Protein AF-A0A1H3HS66-F1 (afdb_monomer_lite)

pLDDT: mean 75.09, std 13.95, range [40.78, 91.25]

Radius of gyration: 16.03 Å; chains: 1; bounding box: 60×34×30 Å

Sequence (98 aa):
MTDTNTHEMPALNPRIANLSINVPPMKMEASNAQLLATFTVLAYPIRVQNVRLVKHQGEIKVWCPSRDFSFISAAKPVIIEAAMNAVREGLAEMDAMA

Organism: NCBI:txid321339

Foldseek 3Di:
DDPPPPPPPPPFQWAKAPKDADVVFCQDPPARKTFGIFTWIDTPPDIAHRWTFIQHPNDTFIDGPDPVCPVVVVCGVVVVVNSVVVVVVVVVVVVVVD

Structure (mmCIF, N/CA/C/O backbone):
data_AF-A0A1H3HS66-F1
#
_entry.id   AF-A0A1H3HS66-F1
#
loop_
_atom_site.group_PDB
_atom_site.id
_atom_site.type_symbol
_atom_site.label_atom_id
_atom_site.label_alt_id
_atom_site.label_comp_id
_atom_site.label_asym_id
_atom_site.label_entity_id
_atom_site.label_seq_id
_atom_site.pdbx_PDB_ins_code
_atom_site.Cartn_x
_atom_site.Cartn_y
_atom_site.Cartn_z
_atom_site.occupancy
_atom_site.B_iso_or_equiv
_atom_site.auth_seq_id
_atom_site.auth_comp_id
_atom_site.auth_asym_id
_atom_site.auth_atom_id
_atom_site.pdbx_PDB_model_num
ATOM 1 N N . MET A 1 1 ? 44.539 4.366 -5.788 1.00 43.00 1 MET A N 1
ATOM 2 C CA . MET A 1 1 ? 43.222 4.937 -6.126 1.00 43.00 1 MET A CA 1
ATOM 3 C C . MET A 1 1 ? 42.256 3.774 -6.091 1.00 43.00 1 MET A C 1
ATOM 5 O O . MET A 1 1 ? 42.403 2.865 -6.892 1.00 43.00 1 MET A O 1
ATOM 9 N N . THR A 1 2 ? 41.436 3.694 -5.048 1.00 40.78 2 THR A N 1
ATOM 10 C CA . THR A 1 2 ? 40.501 2.586 -4.827 1.00 40.78 2 THR A CA 1
ATOM 11 C C . THR A 1 2 ? 39.143 3.068 -5.303 1.00 40.78 2 THR A C 1
ATOM 13 O O . THR A 1 2 ? 38.483 3.831 -4.602 1.00 40.78 2 THR A O 1
ATOM 16 N N . ASP A 1 3 ? 38.761 2.678 -6.515 1.00 41.94 3 ASP A N 1
ATOM 17 C CA . ASP A 1 3 ? 37.421 2.922 -7.031 1.00 41.94 3 ASP A CA 1
ATOM 18 C C . ASP A 1 3 ? 36.448 2.023 -6.267 1.00 41.94 3 ASP A C 1
ATOM 20 O O . ASP A 1 3 ? 36.273 0.837 -6.553 1.00 41.94 3 ASP A O 1
ATOM 24 N N . THR A 1 4 ? 35.842 2.584 -5.223 1.00 46.66 4 THR A N 1
ATOM 25 C CA . THR A 1 4 ? 34.615 2.063 -4.628 1.00 46.66 4 THR A CA 1
ATOM 26 C C . THR A 1 4 ? 33.532 2.114 -5.697 1.00 46.66 4 THR A C 1
ATOM 28 O O . THR A 1 4 ? 32.848 3.121 -5.861 1.00 46.66 4 THR A O 1
ATOM 31 N N . ASN A 1 5 ? 33.387 1.011 -6.432 1.00 45.44 5 ASN A N 1
ATOM 32 C CA . ASN A 1 5 ? 32.163 0.674 -7.144 1.00 45.44 5 ASN A CA 1
ATOM 33 C C . ASN A 1 5 ? 31.052 0.539 -6.098 1.00 45.44 5 ASN A C 1
ATOM 35 O O . ASN A 1 5 ? 30.767 -0.546 -5.589 1.00 45.44 5 ASN A O 1
ATOM 39 N N . THR A 1 6 ? 30.446 1.668 -5.741 1.00 48.91 6 THR A N 1
ATOM 40 C CA . THR A 1 6 ? 29.107 1.690 -5.173 1.00 48.91 6 THR A CA 1
ATOM 41 C C . THR A 1 6 ? 28.219 1.055 -6.229 1.00 48.91 6 THR A C 1
ATOM 43 O O . THR A 1 6 ? 27.899 1.676 -7.238 1.00 48.91 6 THR A O 1
ATOM 46 N N . HIS A 1 7 ? 27.884 -0.219 -6.037 1.00 44.06 7 HIS A N 1
ATOM 47 C CA . HIS A 1 7 ? 26.781 -0.851 -6.741 1.00 44.06 7 HIS A CA 1
ATOM 48 C C . HIS A 1 7 ? 25.527 -0.054 -6.363 1.00 44.06 7 HIS A C 1
ATOM 50 O O . HIS A 1 7 ? 24.877 -0.343 -5.358 1.00 44.06 7 HIS A O 1
ATOM 56 N N . GLU A 1 8 ? 25.228 1.003 -7.117 1.00 44.59 8 GLU A N 1
ATOM 57 C CA . GLU A 1 8 ? 23.931 1.657 -7.075 1.00 44.59 8 GLU A CA 1
ATOM 58 C C . GLU A 1 8 ? 22.921 0.561 -7.401 1.00 44.59 8 GLU A C 1
ATOM 60 O O . GLU A 1 8 ? 22.865 0.045 -8.521 1.00 44.59 8 GLU A O 1
ATOM 65 N N . MET A 1 9 ? 22.192 0.102 -6.380 1.00 49.69 9 MET A N 1
ATOM 66 C CA . MET A 1 9 ? 21.073 -0.794 -6.619 1.00 49.69 9 MET A CA 1
ATOM 67 C C . MET A 1 9 ? 20.163 -0.075 -7.617 1.00 49.69 9 MET A C 1
ATOM 69 O O . MET A 1 9 ? 19.916 1.119 -7.425 1.00 49.69 9 MET A O 1
ATOM 73 N N . PRO A 1 10 ? 19.695 -0.748 -8.685 1.00 53.03 10 PRO A N 1
ATOM 74 C CA . PRO A 1 10 ? 18.845 -0.105 -9.676 1.00 53.03 10 PRO A CA 1
ATOM 75 C C . PRO A 1 10 ? 17.710 0.599 -8.940 1.00 53.03 10 PRO A C 1
ATOM 77 O O . PRO A 1 10 ? 17.026 -0.037 -8.133 1.00 53.03 10 PRO A O 1
ATOM 80 N N . ALA A 1 11 ? 17.587 1.913 -9.157 1.00 58.75 11 ALA A N 1
ATOM 81 C CA . ALA A 1 11 ? 16.640 2.762 -8.451 1.00 58.75 11 ALA A CA 1
ATOM 82 C C . ALA A 1 11 ? 15.256 2.118 -8.529 1.00 58.75 11 ALA A C 1
ATOM 84 O O . ALA A 1 11 ? 14.637 2.022 -9.591 1.00 58.75 11 ALA A O 1
ATOM 85 N N . LEU A 1 12 ? 14.814 1.583 -7.395 1.00 66.06 12 LEU A N 1
ATOM 86 C CA . LEU A 1 12 ? 13.572 0.848 -7.294 1.00 66.06 12 LEU A CA 1
ATOM 87 C C . LEU A 1 12 ? 12.469 1.892 -7.455 1.00 66.06 12 LEU A C 1
ATOM 89 O O . LEU A 1 12 ? 12.258 2.708 -6.564 1.00 66.06 12 LEU A O 1
ATOM 93 N N . ASN A 1 13 ? 11.836 1.916 -8.628 1.00 72.75 13 ASN A N 1
ATOM 94 C CA . ASN A 1 13 ? 10.788 2.873 -8.977 1.00 72.75 13 ASN A CA 1
ATOM 95 C C . ASN A 1 13 ? 9.424 2.162 -8.946 1.00 72.75 13 ASN A C 1
ATOM 97 O O . ASN A 1 13 ? 8.935 1.716 -9.991 1.00 72.75 13 ASN A O 1
ATOM 101 N N . PRO A 1 14 ? 8.843 1.940 -7.750 1.00 77.56 14 PRO A N 1
ATOM 102 C CA . PRO A 1 14 ? 7.570 1.261 -7.624 1.00 77.56 14 PRO A CA 1
ATOM 103 C C . PRO A 1 14 ? 6.452 2.165 -8.137 1.00 77.56 14 PRO A C 1
ATOM 105 O O . PRO A 1 14 ? 6.220 3.256 -7.623 1.00 77.56 14 PRO A O 1
ATOM 108 N N . ARG A 1 15 ? 5.700 1.676 -9.118 1.00 83.50 15 ARG A N 1
ATOM 109 C CA . ARG A 1 15 ? 4.463 2.314 -9.563 1.00 83.50 15 ARG A CA 1
ATOM 110 C C . ARG A 1 15 ? 3.281 1.715 -8.820 1.00 83.50 15 ARG A C 1
ATOM 112 O O . ARG A 1 15 ? 3.174 0.493 -8.692 1.00 83.50 15 ARG A O 1
ATOM 119 N N . ILE A 1 16 ? 2.386 2.579 -8.362 1.00 86.56 16 ILE A N 1
ATOM 120 C CA . ILE A 1 16 ? 1.128 2.183 -7.734 1.00 86.56 16 ILE A CA 1
ATOM 121 C C . ILE A 1 16 ? 0.054 2.099 -8.816 1.00 86.56 16 ILE A C 1
ATOM 123 O O . ILE A 1 16 ? -0.076 2.995 -9.645 1.00 86.56 16 ILE A O 1
ATOM 127 N N . ALA A 1 17 ? -0.694 1.002 -8.830 1.00 86.88 17 ALA A N 1
ATOM 128 C CA . ALA A 1 17 ? -1.793 0.769 -9.760 1.00 86.88 17 ALA A CA 1
ATOM 129 C C . ALA A 1 17 ? -3.003 0.182 -9.026 1.00 86.88 17 ALA A C 1
ATOM 131 O O . ALA A 1 17 ? -2.851 -0.414 -7.957 1.00 86.88 17 ALA A O 1
ATOM 132 N N . ASN A 1 18 ? -4.193 0.294 -9.625 1.00 88.19 18 ASN A N 1
ATOM 133 C CA . ASN A 1 18 ? -5.449 -0.239 -9.077 1.00 88.19 18 ASN A CA 1
ATOM 134 C C . ASN A 1 18 ? -5.691 0.200 -7.622 1.00 88.19 18 ASN A C 1
ATOM 136 O O . ASN A 1 18 ? -5.983 -0.628 -6.758 1.00 88.19 18 ASN A O 1
ATOM 140 N N . LEU A 1 19 ? -5.476 1.486 -7.342 1.00 86.88 19 LEU A N 1
ATOM 141 C CA . LEU A 1 19 ? -5.660 2.048 -6.013 1.00 86.88 19 LEU A CA 1
ATOM 142 C C . LEU A 1 19 ? -7.153 2.092 -5.667 1.00 86.88 19 LEU A C 1
ATOM 144 O O . LEU A 1 19 ? -7.950 2.681 -6.387 1.00 86.88 19 LEU A O 1
ATOM 148 N N . SER A 1 20 ? -7.511 1.489 -4.539 1.00 88.75 20 SER A N 1
ATOM 149 C CA . SER A 1 20 ? -8.841 1.542 -3.940 1.00 88.75 20 SER A CA 1
ATOM 150 C C . SER A 1 20 ? -8.711 2.131 -2.543 1.00 88.75 20 SER A C 1
ATOM 152 O O . SER A 1 20 ? -8.102 1.513 -1.667 1.00 88.75 20 SER A O 1
ATOM 154 N N . ILE A 1 21 ? -9.276 3.316 -2.331 1.00 86.62 21 ILE A N 1
ATOM 155 C CA . ILE A 1 21 ? -9.230 4.041 -1.056 1.00 86.62 21 ILE A CA 1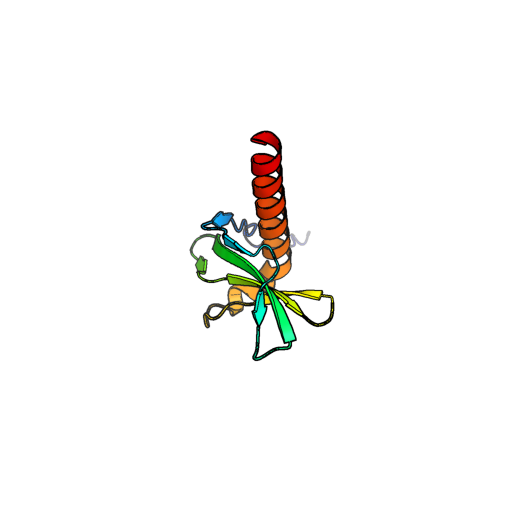
ATOM 156 C C . ILE A 1 21 ? -10.497 3.716 -0.260 1.00 86.62 21 ILE A C 1
ATOM 158 O O . ILE A 1 21 ? -11.589 3.688 -0.820 1.00 86.62 21 ILE A O 1
ATOM 162 N N . ASN A 1 22 ? -10.363 3.471 1.044 1.00 84.88 22 ASN A N 1
ATOM 163 C CA . ASN A 1 22 ? -11.498 3.255 1.938 1.00 84.88 22 ASN A CA 1
ATOM 164 C C . ASN A 1 22 ? -11.808 4.534 2.720 1.00 84.88 22 ASN A C 1
ATOM 166 O O . ASN A 1 22 ? -11.050 4.922 3.614 1.00 84.88 22 ASN A O 1
ATOM 170 N N . VAL A 1 23 ? -12.941 5.163 2.399 1.00 81.06 23 VAL A N 1
ATOM 171 C CA . VAL A 1 23 ? -13.476 6.327 3.114 1.00 81.06 23 VAL A CA 1
ATOM 172 C C . VAL A 1 23 ? -14.920 6.015 3.543 1.00 81.06 23 VAL A C 1
ATOM 174 O O . VAL A 1 23 ? -15.777 5.878 2.672 1.00 81.06 23 VAL A O 1
ATOM 177 N N . PRO A 1 24 ? -15.218 5.878 4.854 1.00 82.19 24 PRO A N 1
ATOM 178 C CA . PRO A 1 24 ? -14.290 5.962 5.987 1.00 82.19 24 PRO A CA 1
ATOM 179 C C . PRO A 1 24 ? -13.320 4.758 6.061 1.00 82.19 24 PRO A C 1
ATOM 181 O O . PRO A 1 24 ? -13.602 3.707 5.481 1.00 82.19 24 PRO A O 1
ATOM 184 N N . PRO A 1 25 ? -12.196 4.867 6.803 1.00 85.06 25 PRO A N 1
ATOM 185 C CA . PRO A 1 25 ? -11.275 3.752 7.016 1.00 85.06 25 PRO A CA 1
ATOM 186 C C . PRO A 1 25 ? -11.970 2.493 7.547 1.00 85.06 25 PRO A C 1
ATOM 188 O O . PRO A 1 25 ? -12.704 2.547 8.538 1.00 85.06 25 PRO A O 1
ATOM 191 N N . MET A 1 26 ? -11.689 1.341 6.937 1.00 89.06 26 MET A N 1
ATOM 192 C CA . MET A 1 26 ? -12.304 0.069 7.324 1.00 89.06 26 MET A CA 1
ATOM 193 C C . MET A 1 26 ? -11.546 -0.555 8.503 1.00 89.06 26 MET A C 1
ATOM 195 O O . MET A 1 26 ? -10.336 -0.757 8.429 1.00 89.06 26 MET A O 1
ATOM 199 N N . LYS A 1 27 ? -12.227 -0.894 9.603 1.00 88.06 27 LYS A N 1
ATOM 200 C CA . LYS A 1 27 ? -11.592 -1.622 10.716 1.00 88.06 27 LYS A CA 1
ATOM 201 C C . LYS A 1 27 ? -11.288 -3.066 10.306 1.00 88.06 27 LYS A C 1
ATOM 203 O O . LYS A 1 27 ? -12.146 -3.761 9.776 1.00 88.06 27 LYS A O 1
ATOM 208 N N . MET A 1 28 ? -10.073 -3.519 10.591 1.00 86.75 28 MET A N 1
ATOM 209 C CA . MET A 1 28 ? -9.644 -4.903 10.420 1.00 86.75 28 MET A CA 1
ATOM 210 C C . MET A 1 28 ? -9.829 -5.649 11.742 1.00 86.75 28 MET A C 1
ATOM 212 O O . MET A 1 28 ? -9.094 -5.403 12.701 1.00 86.75 28 MET A O 1
ATOM 216 N N . GLU A 1 29 ? -10.804 -6.558 11.787 1.00 76.81 29 GLU A N 1
ATOM 217 C CA . GLU A 1 29 ? -11.233 -7.247 13.016 1.00 76.81 29 GLU A CA 1
ATOM 218 C C . GLU A 1 29 ? -10.104 -8.018 13.713 1.00 76.81 29 GLU A C 1
ATOM 220 O O . GLU A 1 29 ? -10.022 -8.027 14.937 1.00 76.81 29 GLU A O 1
ATOM 225 N N . ALA A 1 30 ? -9.184 -8.607 12.946 1.00 76.19 30 ALA A N 1
ATOM 226 C CA . ALA A 1 30 ? -8.139 -9.477 13.483 1.00 76.19 30 ALA A CA 1
ATOM 227 C C . ALA A 1 30 ? -6.953 -8.743 14.135 1.00 76.19 30 ALA A C 1
ATOM 229 O O . ALA A 1 30 ? -6.135 -9.381 14.792 1.00 76.19 30 ALA A O 1
ATOM 230 N N . SER A 1 31 ? -6.789 -7.434 13.917 1.00 73.56 31 SER A N 1
ATOM 231 C CA . SER A 1 31 ? -5.497 -6.785 14.179 1.00 73.56 31 SER A CA 1
ATOM 232 C C . SER A 1 31 ? -5.577 -5.361 14.718 1.00 73.56 31 SER A C 1
ATOM 234 O O . SER A 1 31 ? -4.572 -4.662 14.684 1.00 73.56 31 SER A O 1
ATOM 236 N N . ASN A 1 32 ? -6.753 -4.893 15.156 1.00 83.94 32 ASN A N 1
ATOM 237 C CA . ASN A 1 32 ? -6.987 -3.503 15.588 1.00 83.94 32 ASN A CA 1
ATOM 238 C C . ASN A 1 32 ? -6.394 -2.449 14.620 1.00 83.94 32 ASN A C 1
ATOM 240 O O . ASN A 1 32 ? -5.966 -1.364 15.017 1.00 83.94 32 ASN A O 1
ATOM 244 N N . ALA A 1 33 ? -6.309 -2.806 13.338 1.00 88.56 33 ALA A N 1
ATOM 245 C CA . ALA A 1 33 ? -5.758 -1.968 12.289 1.00 88.56 33 ALA A CA 1
ATOM 246 C C . ALA A 1 33 ? -6.904 -1.340 11.502 1.00 88.56 33 ALA A C 1
ATOM 248 O O . ALA A 1 33 ? -8.003 -1.886 11.440 1.00 88.56 33 ALA A O 1
ATOM 249 N N . GLN A 1 34 ? -6.650 -0.195 10.887 1.00 89.19 34 GLN A N 1
ATOM 250 C CA . GLN A 1 34 ? -7.581 0.443 9.968 1.00 89.19 34 GLN A CA 1
ATOM 251 C C . GLN A 1 34 ? -7.014 0.324 8.562 1.00 89.19 34 GLN A C 1
ATOM 253 O O . GLN A 1 34 ? -5.921 0.816 8.296 1.00 89.19 34 GLN A O 1
ATOM 258 N N . LEU A 1 35 ? -7.740 -0.331 7.667 1.00 89.62 35 LEU A N 1
ATOM 259 C CA . LEU A 1 35 ? -7.422 -0.378 6.253 1.00 89.62 35 LEU A CA 1
ATOM 260 C C . LEU A 1 35 ? -7.763 0.974 5.625 1.00 89.62 35 LEU A C 1
ATOM 262 O O . LEU A 1 35 ? -8.918 1.401 5.624 1.00 89.62 35 LEU A O 1
ATOM 266 N N . LEU A 1 36 ? -6.738 1.625 5.088 1.00 88.81 36 LEU A N 1
ATOM 267 C CA . LEU A 1 36 ? -6.840 2.926 4.437 1.00 88.81 36 LEU A CA 1
ATOM 268 C C . LEU A 1 36 ? -6.984 2.773 2.927 1.00 88.81 36 LEU A C 1
ATOM 270 O O . LEU A 1 36 ? -7.815 3.433 2.316 1.00 88.81 36 LEU A O 1
ATOM 274 N N . ALA A 1 37 ? -6.196 1.882 2.326 1.00 89.31 37 ALA A N 1
ATOM 275 C CA . ALA A 1 37 ? -6.234 1.644 0.891 1.00 89.31 37 ALA A CA 1
ATOM 276 C C . ALA A 1 37 ? -5.725 0.246 0.534 1.00 89.31 37 ALA A C 1
ATOM 278 O O . ALA A 1 37 ? -4.963 -0.362 1.287 1.00 89.31 37 ALA A O 1
ATOM 279 N N . THR A 1 38 ? -6.118 -0.242 -0.639 1.00 91.25 38 THR A N 1
ATOM 280 C CA . THR A 1 38 ? -5.550 -1.435 -1.277 1.00 91.25 38 THR A CA 1
ATOM 281 C C . THR A 1 38 ? -5.041 -1.070 -2.665 1.00 91.25 38 THR A C 1
ATOM 283 O O . THR A 1 38 ? -5.677 -0.283 -3.355 1.00 91.25 38 THR A O 1
ATOM 286 N N . PHE A 1 39 ? -3.898 -1.611 -3.075 1.00 89.12 39 PHE A N 1
ATOM 287 C CA . PHE A 1 39 ? -3.292 -1.315 -4.370 1.00 89.12 39 PHE A CA 1
ATOM 288 C C . PHE A 1 39 ? -2.384 -2.443 -4.869 1.00 89.12 39 PHE A C 1
ATOM 290 O O . PHE A 1 39 ? -2.102 -3.427 -4.181 1.00 89.12 39 PHE A O 1
ATOM 297 N N . THR A 1 40 ? -1.929 -2.298 -6.110 1.00 89.00 40 THR A N 1
ATOM 298 C CA . THR A 1 40 ? -0.890 -3.118 -6.736 1.00 89.00 40 THR A CA 1
ATOM 299 C C . THR A 1 40 ? 0.408 -2.321 -6.810 1.00 89.00 40 THR A C 1
ATOM 301 O O . THR A 1 40 ? 0.395 -1.166 -7.224 1.00 89.00 40 THR A O 1
ATOM 304 N N . VAL A 1 41 ? 1.528 -2.947 -6.451 1.00 85.88 41 VAL A N 1
ATOM 305 C CA . VAL A 1 41 ? 2.879 -2.413 -6.666 1.00 85.88 41 VAL A CA 1
ATOM 306 C C . VAL A 1 41 ? 3.474 -3.060 -7.910 1.00 85.88 41 VAL A C 1
ATOM 308 O O . VAL A 1 41 ? 3.517 -4.287 -8.018 1.00 85.88 41 VAL A O 1
ATOM 311 N N . LEU A 1 42 ? 3.944 -2.236 -8.842 1.00 84.88 42 LEU A N 1
ATOM 312 C CA . LEU A 1 42 ? 4.630 -2.645 -10.064 1.00 84.88 42 LEU A CA 1
ATOM 313 C C . LEU A 1 42 ? 6.072 -2.130 -10.020 1.00 84.88 42 LEU A C 1
ATOM 315 O O . LEU A 1 42 ? 6.294 -0.925 -10.055 1.00 84.88 42 LEU A O 1
ATOM 319 N N . ALA A 1 43 ? 7.048 -3.029 -9.959 1.00 78.81 43 ALA A N 1
ATOM 320 C CA . ALA A 1 43 ? 8.471 -2.700 -9.985 1.00 78.81 43 ALA A CA 1
ATOM 321 C C . ALA A 1 43 ? 9.209 -3.826 -10.711 1.00 78.81 43 ALA A C 1
ATOM 323 O O . ALA A 1 43 ? 9.409 -4.876 -10.121 1.00 78.81 43 ALA A O 1
ATOM 324 N N . TYR A 1 44 ? 9.569 -3.652 -11.986 1.00 69.50 44 TYR A N 1
ATOM 325 C CA . TYR A 1 44 ? 10.091 -4.744 -12.823 1.00 69.50 44 TYR A CA 1
ATOM 326 C C . TYR A 1 44 ? 11.254 -5.513 -12.155 1.00 69.50 44 TYR A C 1
ATOM 328 O O . TYR A 1 44 ? 12.181 -4.874 -11.655 1.00 69.50 44 TYR A O 1
ATOM 336 N N . PRO A 1 45 ? 11.244 -6.863 -12.161 1.00 70.38 45 PRO A N 1
ATOM 337 C CA . PRO A 1 45 ? 10.247 -7.769 -12.760 1.00 70.38 45 PRO A CA 1
ATOM 338 C C . PRO A 1 45 ? 9.069 -8.120 -11.827 1.00 70.38 45 PRO A C 1
ATOM 340 O O . PRO A 1 45 ? 8.290 -9.030 -12.098 1.00 70.38 45 PRO A O 1
ATOM 343 N N . ILE A 1 46 ? 8.945 -7.432 -10.700 1.00 76.62 46 ILE A N 1
ATOM 344 C CA . ILE A 1 46 ? 8.059 -7.761 -9.591 1.00 76.62 46 ILE A CA 1
ATOM 345 C C . ILE A 1 46 ? 6.714 -7.048 -9.725 1.00 76.62 46 ILE A C 1
ATOM 347 O O . ILE A 1 46 ? 6.606 -5.841 -9.952 1.00 76.62 46 ILE A O 1
ATOM 351 N N . ARG A 1 47 ? 5.654 -7.828 -9.530 1.00 82.62 47 ARG A N 1
ATOM 352 C CA . ARG A 1 47 ? 4.276 -7.355 -9.445 1.00 82.62 47 ARG A CA 1
ATOM 353 C C . ARG A 1 47 ? 3.654 -7.922 -8.183 1.00 82.62 47 ARG A C 1
ATOM 355 O O . ARG A 1 47 ? 3.449 -9.126 -8.089 1.00 82.62 47 ARG A O 1
ATOM 362 N N . VAL A 1 48 ? 3.314 -7.048 -7.244 1.00 83.56 48 VAL A N 1
ATOM 363 C CA . VAL A 1 48 ? 2.694 -7.436 -5.976 1.00 83.56 48 VAL A CA 1
ATOM 364 C C . VAL A 1 48 ? 1.281 -6.893 -5.932 1.00 83.56 48 VAL A C 1
ATOM 366 O O . VAL A 1 48 ? 1.063 -5.686 -5.973 1.00 83.56 48 VAL A O 1
ATOM 369 N N . GLN A 1 49 ? 0.312 -7.793 -5.850 1.00 86.75 49 GLN A N 1
ATOM 370 C CA . GLN A 1 49 ? -1.102 -7.448 -5.768 1.00 86.75 49 GLN A CA 1
ATOM 371 C C . GLN A 1 49 ? -1.589 -7.450 -4.317 1.00 86.75 49 GLN A C 1
ATOM 373 O O . GLN A 1 49 ? -0.971 -8.058 -3.442 1.00 86.75 49 GLN A O 1
ATOM 378 N N . ASN A 1 50 ? -2.739 -6.812 -4.081 1.00 87.25 50 ASN A N 1
ATOM 379 C CA . ASN A 1 50 ? -3.417 -6.778 -2.782 1.00 87.25 50 ASN A CA 1
ATOM 380 C C . ASN A 1 50 ? -2.553 -6.203 -1.651 1.00 87.25 50 ASN A C 1
ATOM 382 O O . ASN A 1 50 ? -2.666 -6.625 -0.497 1.00 87.25 50 ASN A O 1
ATOM 386 N N . VAL A 1 51 ? -1.691 -5.240 -1.978 1.00 88.06 51 VAL A N 1
ATOM 387 C CA . VAL A 1 51 ? -0.921 -4.493 -0.988 1.00 88.06 51 VAL A CA 1
ATOM 388 C C . VAL A 1 51 ? -1.874 -3.565 -0.252 1.00 88.06 51 VAL A C 1
ATOM 390 O O . VAL A 1 51 ? -2.682 -2.880 -0.868 1.00 88.06 51 VAL A O 1
ATOM 393 N N . ARG A 1 52 ? -1.808 -3.573 1.074 1.00 89.38 52 ARG A N 1
ATOM 394 C CA . ARG A 1 52 ? -2.716 -2.851 1.962 1.00 89.38 52 ARG A CA 1
ATOM 395 C C . ARG A 1 52 ? -1.952 -1.748 2.670 1.00 89.38 52 ARG A C 1
ATOM 397 O O . ARG A 1 52 ? -0.968 -2.028 3.356 1.00 89.38 52 ARG A O 1
ATOM 404 N N . LEU A 1 53 ? -2.435 -0.517 2.552 1.00 88.12 53 LEU A N 1
ATOM 405 C CA . LEU A 1 53 ? -2.051 0.568 3.444 1.00 88.12 53 LEU A CA 1
ATOM 406 C C . LEU A 1 53 ? -2.925 0.488 4.684 1.00 88.12 53 LEU A C 1
ATOM 408 O O . LEU A 1 53 ? -4.151 0.577 4.587 1.00 88.12 53 LEU A O 1
ATOM 412 N N . VAL A 1 54 ? -2.306 0.328 5.844 1.00 89.62 54 VAL A N 1
ATOM 413 C CA . VAL A 1 54 ? -3.024 0.222 7.109 1.00 89.62 54 VAL A CA 1
ATOM 414 C C . VAL A 1 54 ? -2.499 1.231 8.116 1.00 89.62 54 VAL A C 1
ATOM 416 O O . VAL A 1 54 ? -1.306 1.522 8.148 1.00 89.62 54 VAL A O 1
ATOM 419 N N . LYS A 1 55 ? -3.376 1.728 8.983 1.00 88.69 55 LYS A N 1
ATOM 420 C CA . LYS A 1 55 ? -2.995 2.394 10.226 1.00 88.69 55 LYS A CA 1
ATOM 421 C C . LYS A 1 55 ? -3.071 1.381 11.358 1.00 88.69 55 LYS A C 1
ATOM 423 O O . LYS A 1 55 ? -4.139 0.841 11.628 1.00 88.69 55 LYS A O 1
ATOM 428 N N . HIS A 1 56 ? -1.959 1.121 12.027 1.00 89.00 56 HIS A N 1
ATOM 429 C CA . HIS A 1 56 ? -1.891 0.187 13.146 1.00 89.00 56 HIS A CA 1
ATOM 430 C C . HIS A 1 56 ? -1.059 0.804 14.267 1.00 89.00 56 HIS A C 1
ATOM 432 O O . HIS A 1 56 ? 0.077 1.207 14.033 1.00 89.00 56 HIS A O 1
ATOM 438 N N . GLN A 1 57 ? -1.633 0.892 15.473 1.00 88.06 57 GLN A N 1
ATOM 439 C CA . GLN A 1 57 ? -0.992 1.506 16.650 1.00 88.06 57 GLN A CA 1
ATOM 440 C C . GLN A 1 57 ? -0.504 2.949 16.408 1.00 88.06 57 GLN A C 1
ATOM 442 O O . GLN A 1 57 ? 0.547 3.353 16.883 1.00 88.06 57 GLN A O 1
ATOM 447 N N . GLY A 1 58 ? -1.269 3.735 15.642 1.00 84.62 58 GLY A N 1
ATOM 448 C CA . GLY A 1 58 ? -0.926 5.128 15.322 1.00 84.62 58 GLY A CA 1
ATOM 449 C C . GLY A 1 58 ? 0.016 5.300 14.127 1.00 84.62 58 GLY A C 1
ATOM 450 O O . GLY A 1 58 ? 0.112 6.406 13.606 1.00 84.62 58 GLY A O 1
ATOM 451 N N . GLU A 1 59 ? 0.619 4.221 13.628 1.00 86.19 59 GLU A N 1
ATOM 452 C CA . GLU A 1 59 ? 1.579 4.253 12.522 1.00 86.19 59 GLU A CA 1
ATOM 453 C C . GLU A 1 59 ? 0.964 3.777 11.203 1.00 86.19 59 GLU A C 1
ATOM 455 O O . GLU A 1 59 ? 0.133 2.865 11.183 1.00 86.19 59 GLU A O 1
ATOM 460 N N . ILE A 1 60 ? 1.422 4.354 10.090 1.00 84.94 60 ILE A N 1
ATOM 461 C CA . ILE A 1 60 ? 1.082 3.899 8.739 1.00 84.94 60 ILE A CA 1
ATOM 462 C C . ILE A 1 60 ? 2.036 2.777 8.330 1.00 84.94 60 ILE A C 1
ATOM 464 O O . ILE A 1 60 ? 3.254 2.942 8.360 1.00 84.94 60 ILE A O 1
ATOM 468 N N . LYS A 1 61 ? 1.483 1.626 7.945 1.00 85.44 61 LYS A N 1
ATOM 469 C CA . LYS A 1 61 ? 2.235 0.426 7.566 1.00 85.44 61 LYS A CA 1
ATOM 470 C C . LYS A 1 61 ? 1.725 -0.127 6.244 1.00 85.44 61 LYS A C 1
ATOM 472 O O . LYS A 1 61 ? 0.554 0.017 5.898 1.00 85.44 61 LYS A O 1
ATOM 477 N N . VAL A 1 62 ? 2.614 -0.815 5.535 1.00 85.56 62 VAL A N 1
ATOM 478 C CA . VAL A 1 62 ? 2.268 -1.600 4.349 1.00 85.56 62 VAL A CA 1
ATOM 479 C C . VAL A 1 62 ? 2.225 -3.068 4.724 1.00 85.56 62 VAL A C 1
ATOM 481 O O . VAL A 1 62 ? 3.229 -3.641 5.155 1.00 85.56 62 VAL A O 1
ATOM 484 N N . TRP A 1 63 ? 1.055 -3.671 4.557 1.00 86.69 63 TRP A N 1
ATOM 485 C CA . TRP A 1 63 ? 0.846 -5.104 4.706 1.00 86.69 63 TRP A CA 1
ATOM 486 C C . TRP A 1 63 ? 0.648 -5.730 3.336 1.00 86.69 63 TRP A C 1
ATOM 488 O O . TRP A 1 63 ? -0.043 -5.184 2.482 1.00 86.69 63 TRP A O 1
ATOM 498 N N . CYS A 1 64 ? 1.248 -6.890 3.121 1.00 82.31 64 CYS A N 1
ATOM 499 C CA . CYS A 1 64 ? 1.092 -7.645 1.889 1.00 82.31 64 CYS A CA 1
ATOM 500 C C . CYS A 1 64 ? 0.748 -9.094 2.256 1.00 82.31 64 CYS A C 1
ATOM 502 O O . CYS A 1 64 ? 1.413 -9.655 3.127 1.00 82.31 64 CYS A O 1
ATOM 504 N N . PRO A 1 65 ? -0.277 -9.698 1.633 1.00 71.38 65 PRO A N 1
ATOM 505 C CA . PRO A 1 65 ? -0.631 -11.093 1.872 1.00 71.38 65 PRO A CA 1
ATOM 506 C C . PRO A 1 65 ? 0.303 -12.087 1.156 1.00 71.38 65 PRO A C 1
ATOM 508 O O . PRO A 1 65 ? 0.288 -13.267 1.497 1.00 71.38 65 PRO A O 1
ATOM 511 N N . SER A 1 66 ? 1.096 -11.646 0.168 1.00 67.19 66 SER A N 1
ATOM 512 C CA . SER A 1 66 ? 2.004 -12.528 -0.581 1.00 67.19 66 SER A CA 1
ATOM 513 C C . SER A 1 66 ? 3.307 -12.817 0.176 1.00 67.19 66 SER A C 1
ATOM 515 O O . SER A 1 66 ? 3.848 -11.955 0.872 1.00 67.19 66 SER A O 1
ATOM 517 N N . ARG A 1 67 ? 3.854 -14.024 -0.036 1.00 60.91 67 ARG A N 1
ATOM 518 C CA . ARG A 1 67 ? 5.192 -14.444 0.419 1.00 60.91 67 ARG A CA 1
ATOM 519 C C . ARG A 1 67 ? 6.336 -13.716 -0.301 1.00 60.91 67 ARG A C 1
ATOM 521 O O . ARG A 1 67 ? 7.464 -13.792 0.176 1.00 60.91 67 ARG A O 1
ATOM 528 N N . ASP A 1 68 ? 6.058 -12.940 -1.353 1.00 58.69 68 ASP A N 1
ATOM 529 C CA . ASP A 1 68 ? 7.034 -12.116 -2.105 1.00 58.69 68 ASP A CA 1
ATOM 530 C C . ASP A 1 68 ? 7.568 -10.899 -1.309 1.00 58.69 68 ASP A C 1
ATOM 532 O O . ASP A 1 68 ? 8.050 -9.903 -1.851 1.00 58.69 68 ASP A O 1
ATOM 536 N N . PHE A 1 69 ? 7.465 -10.961 0.018 1.00 58.00 69 PHE A N 1
ATOM 537 C CA . PHE A 1 69 ? 7.715 -9.883 0.966 1.00 58.00 69 PHE A CA 1
ATOM 538 C C . PHE A 1 69 ? 9.191 -9.478 1.071 1.00 58.00 69 PHE A C 1
ATOM 540 O O . PHE A 1 69 ? 9.491 -8.359 1.495 1.00 58.00 69 PHE A O 1
ATOM 547 N N . SER A 1 70 ? 10.117 -10.364 0.686 1.00 60.84 70 SER A N 1
ATOM 548 C CA . SER A 1 70 ? 11.561 -10.124 0.797 1.00 60.84 70 SER A CA 1
ATOM 549 C C . SER A 1 70 ? 12.009 -8.907 -0.016 1.00 60.84 70 SER A C 1
ATOM 551 O O . SER A 1 70 ? 12.753 -8.079 0.504 1.00 60.84 70 SER A O 1
ATOM 553 N N . PHE A 1 71 ? 11.489 -8.728 -1.234 1.00 62.28 71 PHE A N 1
ATOM 554 C CA . PHE A 1 71 ? 11.791 -7.557 -2.063 1.00 62.28 71 PHE A CA 1
ATOM 555 C C . PHE A 1 71 ? 11.133 -6.278 -1.537 1.00 62.28 71 PHE A C 1
ATOM 557 O O . PHE A 1 71 ? 11.738 -5.207 -1.523 1.00 62.28 71 PHE A O 1
ATOM 564 N N . ILE A 1 72 ? 9.895 -6.396 -1.050 1.00 63.94 72 ILE A N 1
ATOM 565 C CA . ILE A 1 72 ? 9.131 -5.255 -0.537 1.00 63.94 72 ILE A CA 1
ATOM 566 C C . ILE A 1 72 ? 9.826 -4.655 0.682 1.00 63.94 72 ILE A C 1
ATOM 568 O O . ILE A 1 72 ? 9.781 -3.444 0.848 1.00 63.94 72 ILE A O 1
ATOM 572 N N . SER A 1 73 ? 10.482 -5.463 1.525 1.00 65.69 73 SER A N 1
ATOM 573 C CA . SER A 1 73 ? 11.033 -4.983 2.796 1.00 65.69 73 SER A CA 1
ATOM 574 C C . SER A 1 73 ? 12.030 -3.830 2.649 1.00 65.69 73 SER A C 1
ATOM 576 O O . SER A 1 73 ? 11.957 -2.896 3.444 1.00 65.69 73 SER A O 1
ATOM 578 N N . ALA A 1 74 ? 12.896 -3.853 1.631 1.00 67.75 74 ALA A N 1
ATOM 579 C CA . ALA A 1 74 ? 13.824 -2.752 1.348 1.00 67.75 74 ALA A CA 1
ATOM 580 C C . ALA A 1 74 ? 13.123 -1.533 0.713 1.00 67.75 74 ALA A C 1
ATOM 582 O O . ALA A 1 74 ? 13.540 -0.398 0.912 1.00 67.75 74 ALA A O 1
ATOM 583 N N . ALA A 1 75 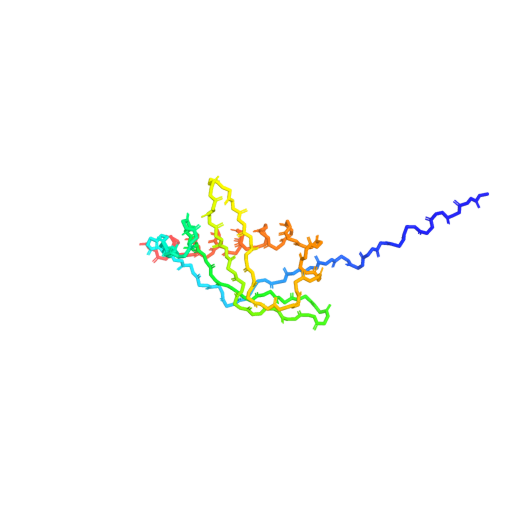? 12.021 -1.761 -0.005 1.00 70.44 75 ALA A N 1
ATOM 584 C CA . ALA A 1 75 ? 11.271 -0.745 -0.739 1.00 70.44 75 ALA A CA 1
ATOM 585 C C . ALA A 1 75 ? 10.081 -0.143 0.033 1.00 70.44 75 ALA A C 1
ATOM 587 O O . ALA A 1 75 ? 9.385 0.718 -0.505 1.00 70.44 75 ALA A O 1
ATOM 588 N N . LYS A 1 76 ? 9.810 -0.582 1.274 1.00 73.88 76 LYS A N 1
ATOM 589 C CA . LYS A 1 76 ? 8.625 -0.159 2.051 1.00 73.88 76 LYS A CA 1
ATOM 590 C C . LYS A 1 76 ? 8.455 1.363 2.130 1.00 73.88 76 LYS A C 1
ATOM 592 O O . LYS A 1 76 ? 7.335 1.801 1.875 1.00 73.88 76 LYS A O 1
ATOM 597 N N . PRO A 1 77 ? 9.490 2.167 2.452 1.00 75.88 77 PRO A N 1
ATOM 598 C CA . PRO A 1 77 ? 9.327 3.617 2.553 1.00 75.88 77 PRO A CA 1
ATOM 599 C C . PRO A 1 77 ? 8.906 4.241 1.219 1.00 75.88 77 PRO A C 1
ATOM 601 O O . PRO A 1 77 ? 7.941 4.998 1.178 1.00 75.88 77 PRO A O 1
ATOM 604 N N . VAL A 1 78 ? 9.555 3.831 0.125 1.00 79.62 78 VAL A N 1
ATOM 605 C CA . VAL A 1 78 ? 9.274 4.326 -1.233 1.00 79.62 78 VAL A CA 1
ATOM 606 C C . VAL A 1 78 ? 7.860 3.942 -1.677 1.00 79.62 78 VAL A C 1
ATOM 608 O O . VAL A 1 78 ? 7.143 4.749 -2.257 1.00 79.62 78 VAL A O 1
ATOM 611 N N . ILE A 1 79 ? 7.414 2.722 -1.358 1.00 77.56 79 ILE A N 1
ATOM 612 C CA . ILE A 1 79 ? 6.051 2.261 -1.660 1.00 77.56 79 ILE A CA 1
ATOM 613 C C . ILE A 1 79 ? 5.007 3.043 -0.854 1.00 77.56 79 ILE A C 1
ATOM 615 O O . ILE A 1 79 ? 3.960 3.382 -1.400 1.00 77.56 79 ILE A O 1
ATOM 619 N N . ILE A 1 80 ? 5.269 3.325 0.430 1.00 78.50 80 ILE A N 1
ATOM 620 C CA . ILE A 1 80 ? 4.374 4.145 1.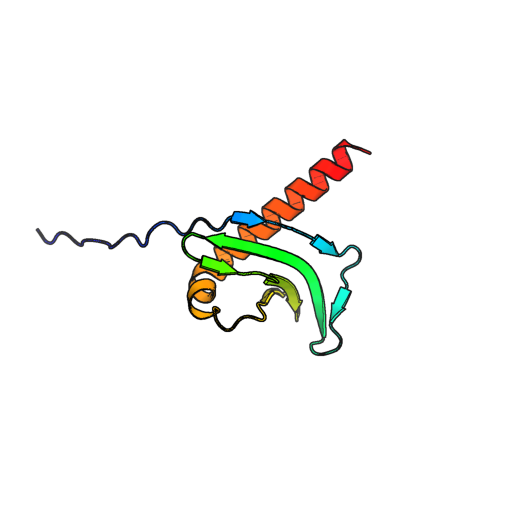262 1.00 78.50 80 ILE A CA 1
ATOM 621 C C . ILE A 1 80 ? 4.250 5.542 0.664 1.00 78.50 80 ILE A C 1
ATOM 623 O O . ILE A 1 80 ? 3.136 6.026 0.494 1.00 78.50 80 ILE A O 1
ATOM 627 N N . GLU A 1 81 ? 5.372 6.174 0.331 1.00 82.88 81 GLU A N 1
ATOM 628 C CA . GLU A 1 81 ? 5.387 7.512 -0.253 1.00 82.88 81 GLU A CA 1
ATOM 629 C C . GLU A 1 81 ? 4.627 7.554 -1.583 1.00 82.88 81 GLU A C 1
ATOM 631 O O . GLU A 1 81 ? 3.719 8.369 -1.743 1.00 82.88 81 GLU A O 1
ATOM 636 N N . ALA A 1 82 ? 4.909 6.616 -2.491 1.00 80.25 82 ALA A N 1
ATOM 637 C CA . ALA A 1 82 ? 4.212 6.513 -3.769 1.00 80.25 82 ALA A CA 1
ATOM 638 C C . ALA A 1 82 ? 2.703 6.272 -3.590 1.00 80.25 82 ALA A C 1
ATOM 640 O O . ALA A 1 82 ? 1.893 6.876 -4.291 1.00 80.25 82 ALA A O 1
ATOM 641 N N . ALA A 1 83 ? 2.303 5.429 -2.630 1.00 77.12 83 ALA A N 1
ATOM 642 C CA . ALA A 1 83 ? 0.894 5.185 -2.330 1.00 77.12 83 ALA A CA 1
ATOM 643 C C . ALA A 1 83 ? 0.210 6.429 -1.753 1.00 77.12 83 ALA A C 1
ATOM 645 O O . ALA A 1 83 ? -0.900 6.756 -2.157 1.00 77.12 83 ALA A O 1
ATOM 646 N N . MET A 1 84 ? 0.872 7.147 -0.844 1.00 81.56 84 MET A N 1
ATOM 647 C CA . MET A 1 84 ? 0.350 8.391 -0.277 1.00 81.56 84 MET A CA 1
ATOM 648 C C . MET A 1 84 ? 0.218 9.489 -1.336 1.00 81.56 84 MET A C 1
ATOM 650 O O . MET A 1 84 ? -0.767 10.221 -1.313 1.00 81.56 84 MET A O 1
ATOM 654 N N . ASN A 1 85 ? 1.166 9.597 -2.269 1.00 83.88 85 ASN A N 1
ATOM 655 C CA . ASN A 1 85 ? 1.085 10.552 -3.376 1.00 83.88 85 ASN A CA 1
ATOM 656 C C . ASN A 1 85 ? -0.068 10.207 -4.324 1.00 83.88 85 ASN A C 1
ATOM 658 O O . ASN A 1 85 ? -0.899 11.070 -4.574 1.00 83.88 85 ASN A O 1
ATOM 662 N N . ALA A 1 86 ? -0.211 8.940 -4.723 1.00 77.69 86 ALA A N 1
ATOM 663 C CA . ALA A 1 86 ? -1.335 8.498 -5.552 1.00 77.69 86 ALA A CA 1
ATOM 664 C C . ALA A 1 86 ? -2.701 8.714 -4.867 1.00 77.69 86 ALA A C 1
ATOM 666 O O . ALA A 1 86 ? -3.681 9.060 -5.520 1.00 77.69 86 ALA A O 1
ATOM 667 N N . VAL A 1 87 ? -2.777 8.545 -3.540 1.00 78.00 87 VAL A N 1
ATOM 668 C CA . VAL A 1 87 ? -3.982 8.870 -2.755 1.00 78.00 87 VAL A CA 1
ATOM 669 C C . VAL A 1 87 ? -4.270 10.370 -2.782 1.00 78.00 87 VAL A C 1
ATOM 671 O O . VAL A 1 87 ? -5.415 10.757 -2.983 1.00 78.00 87 VAL A O 1
ATOM 674 N N . ARG A 1 88 ? -3.254 11.218 -2.576 1.00 79.44 88 ARG A N 1
ATOM 675 C CA . ARG A 1 88 ? -3.412 12.681 -2.613 1.00 79.44 88 ARG A CA 1
ATOM 676 C C . ARG A 1 88 ? -3.855 13.166 -3.988 1.00 79.44 88 ARG A C 1
ATOM 678 O O . ARG A 1 88 ? -4.751 13.995 -4.051 1.00 79.44 88 ARG A O 1
ATOM 685 N N . GLU A 1 89 ? -3.254 12.640 -5.051 1.00 79.00 89 GLU A N 1
ATOM 686 C CA . GLU A 1 89 ? -3.631 12.938 -6.436 1.00 79.00 89 GLU A CA 1
ATOM 687 C C . GLU A 1 89 ? -5.085 12.535 -6.698 1.00 79.00 89 GLU A C 1
ATOM 689 O O . GLU A 1 89 ? -5.882 13.377 -7.097 1.00 79.00 89 GLU A O 1
ATOM 694 N N . GLY A 1 90 ? -5.467 11.299 -6.356 1.00 70.44 90 GLY A N 1
ATOM 695 C CA . GLY A 1 90 ? -6.843 10.833 -6.536 1.00 70.44 90 GLY A CA 1
ATOM 696 C C . GLY A 1 90 ? -7.876 11.647 -5.748 1.00 70.44 90 GLY A C 1
ATOM 697 O O . GLY A 1 90 ? -8.963 11.907 -6.252 1.00 70.44 90 GLY A O 1
ATOM 698 N N . LEU A 1 91 ? -7.547 12.094 -4.531 1.00 72.12 91 LEU A N 1
ATOM 699 C CA . LEU A 1 91 ? -8.429 12.970 -3.749 1.00 72.12 91 LEU A CA 1
ATOM 700 C C . LEU A 1 91 ? -8.515 14.386 -4.338 1.00 72.12 91 LEU A C 1
ATOM 702 O O . LEU A 1 91 ? -9.604 14.946 -4.401 1.00 72.12 91 LEU A O 1
ATOM 706 N N . ALA A 1 92 ? -7.397 14.949 -4.799 1.00 72.12 92 ALA A N 1
ATOM 707 C CA . ALA A 1 92 ? -7.380 16.269 -5.426 1.00 72.12 92 ALA A CA 1
ATOM 708 C C . ALA A 1 92 ? -8.181 16.297 -6.738 1.00 72.12 92 ALA A C 1
ATOM 710 O O . ALA A 1 92 ? -8.873 17.274 -7.015 1.00 72.12 92 ALA A O 1
ATOM 711 N N . GLU A 1 93 ? -8.127 15.221 -7.527 1.00 67.50 93 GLU A N 1
ATOM 712 C CA . GLU A 1 93 ? -8.961 15.060 -8.722 1.00 67.50 93 GLU A CA 1
ATOM 713 C C . GLU A 1 93 ? -10.455 15.008 -8.372 1.00 67.50 93 GLU A C 1
ATOM 715 O O . GLU A 1 93 ? -11.262 15.627 -9.061 1.00 67.50 93 GLU A O 1
ATOM 720 N N . MET A 1 94 ? -10.831 14.332 -7.280 1.00 58.00 94 MET A N 1
ATOM 721 C CA . MET A 1 94 ? -12.223 14.288 -6.815 1.00 58.00 94 MET A CA 1
ATOM 722 C C . MET A 1 94 ? -12.735 15.662 -6.361 1.00 58.00 94 MET A C 1
ATOM 724 O O . MET A 1 94 ? -13.854 16.024 -6.718 1.00 58.00 94 MET A O 1
ATOM 728 N N . ASP A 1 95 ? -11.926 16.433 -5.628 1.00 57.75 95 ASP A N 1
ATOM 729 C CA . ASP A 1 95 ? -12.283 17.793 -5.190 1.00 57.75 95 ASP A CA 1
ATOM 730 C C . ASP A 1 95 ? -12.362 18.781 -6.367 1.00 57.75 95 ASP A C 1
ATOM 732 O O . ASP A 1 95 ? -13.177 19.697 -6.347 1.00 57.75 95 ASP A O 1
ATOM 736 N N . ALA A 1 96 ? -11.549 18.601 -7.414 1.00 57.9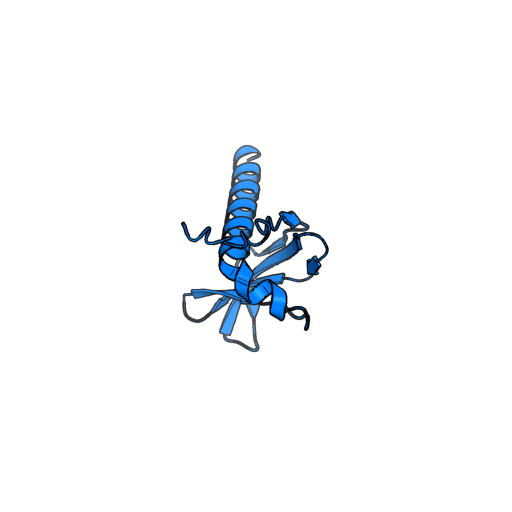7 96 ALA A N 1
ATOM 737 C CA . ALA A 1 96 ? -11.590 19.439 -8.616 1.00 57.97 96 ALA A CA 1
ATOM 738 C C . ALA A 1 96 ? -12.810 19.167 -9.521 1.00 57.97 96 ALA A C 1
ATOM 740 O O . ALA A 1 96 ? -13.110 19.972 -10.404 1.00 57.97 96 ALA A O 1
ATOM 741 N N . MET A 1 97 ? -13.488 18.031 -9.333 1.00 53.75 97 MET A N 1
ATOM 742 C CA . MET A 1 97 ? -14.701 17.648 -10.064 1.00 53.75 97 MET A CA 1
ATOM 743 C C . MET A 1 97 ? -16.001 17.942 -9.290 1.00 53.75 97 MET A C 1
ATOM 745 O O . MET A 1 97 ? -17.079 17.686 -9.833 1.00 53.75 97 MET A O 1
ATOM 749 N N . ALA A 1 98 ? -15.906 18.443 -8.052 1.00 50.53 98 ALA A N 1
ATOM 750 C CA . ALA A 1 98 ? -17.029 18.830 -7.189 1.00 50.53 98 ALA A CA 1
ATOM 751 C C . ALA A 1 98 ? -17.384 20.320 -7.335 1.00 50.53 98 ALA A C 1
ATOM 753 O O . ALA A 1 98 ? -18.593 20.633 -7.231 1.00 50.53 98 ALA A O 1
#

Secondary structure (DSSP, 8-state):
-------------PEEEEEEEEEEEEEETTTTEEEEEEEEEEETTEEEEEEEEEEETTEEEEE-SSSTHHHHHHHHHHHHHHHHHHHHHHHHHHHHT-

=== Feature glossary ===
The record interleaves many kinds of information about one protein. Here is each kind framed as the question it answers.

Q: What known structures does this most resemble?
A: Structural nearest neighbors (via Foldseek easy-search vs the PDB). Reported per hit: target PDB id, E-value, and alignment TM-score. A TM-score above ~0.5 is the conventional threshold for 'same fold'.

Q: Where is each backbone atom in 3D?
A: The mmCIF table is the protein's shape written out atom by atom. For each backbone N, Cα, C, and carbonyl O, it records an (x, y, z) coordinate triple in Å plus the residue type, chain letter, and residue number.

Q: What are the backbone torsion angles?
A: The φ/ψ torsion pair specifies the backbone conformation at each residue. φ rotates about the N–Cα bond, ψ about the Cα–C bond. Steric clashes forbid most of the (φ, ψ) plane — the allowed regions (α-helix basin, β-sheet basin, left-handed helix) are the Ramachandran-allowed regions.

Q: Which residues are buried vs exposed?
A: Solvent-accessible surface area (SASA) is the area in Å² traced out by the centre of a 1.4 Å probe sphere (a water molecule) rolled over the protein's van der Waals surface (Shrake–Rupley / Lee–Richards construction). Buried residues have near-zero SASA; fully exposed residues can exceed 200 Å². The total SASA scales roughly with the number of surface residues.

Q: How confident is the AlphaFold model at each residue?
A: pLDDT is the predicted lDDT-Cα score: AlphaFold's confidence that the local environment of each residue (all inter-atomic distances within 15 Å) is correctly placed. It is a per-residue number between 0 and 100, with higher meaning more reliable.

Q: What does the local fold look like, residue by residue?
A: 3Di is Foldseek's structural alphabet. Each residue is assigned one of twenty discrete states based on how its Cα sits relative to its spatial (not sequential) neighbors. Aligning 3Di strings finds structural homologs roughly as well as full 3D superposition, but orders of magnitude faster.

Q: How big and how compact is the whole molecule?
A: Radius of gyration (Rg) is the root-mean-square distance of Cα atoms from their centroid — a single number for overall size and compactness. A globular domain of N residues has Rg ≈ 2.2·N^0.38 Å; an extended or disordered chain has a much larger Rg. The Cα contact count is the number of residue pairs whose Cα atoms are within 8 Å and are more than four positions apart in sequence — a standard proxy for tertiary packing density. The bounding box is the smallest axis-aligned box enclosing all Cα atoms.

Q: Which residues are in helices, strands, or loops?
A: DSSP 8-state secondary structure assigns each residue one of H (α-helix), G (3₁₀-helix), I (π-helix), E (extended β-strand), B (isolated 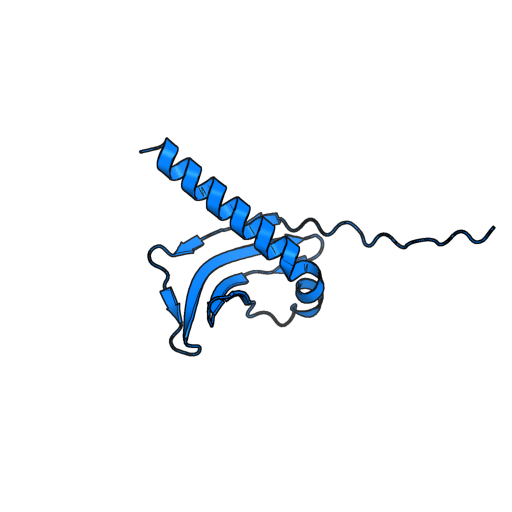β-bridge), T (hydrogen-bonded turn), S (bend), or '-' (coil). The assignment is computed from backbone hydrogen-bond geometry via the Kabsch–Sander algorithm.

Q: How mobile is each atom in the crystal?
A: Crystallographic B-factors measure how much each atom's electron density is smeared out, in Å². They rise in mobile loops and surface residues and fall in the buried interior. In AlphaFold models this column is repurposed to hold pLDDT instead.

Q: What if only a Cα trace is available?
A: P-SEA three-state annotation labels each residue as helix, strand, or coil based purely on the geometry of the Cα trace. It serves as a fallback when the full backbone (and thus DSSP) is unavailable.

Q: What family and function is it annotated with?
A: Database cross-references. InterPro integrates a dozen domain/family signature databases into unified entries with residue-range hits. GO terms attach function/process/locatio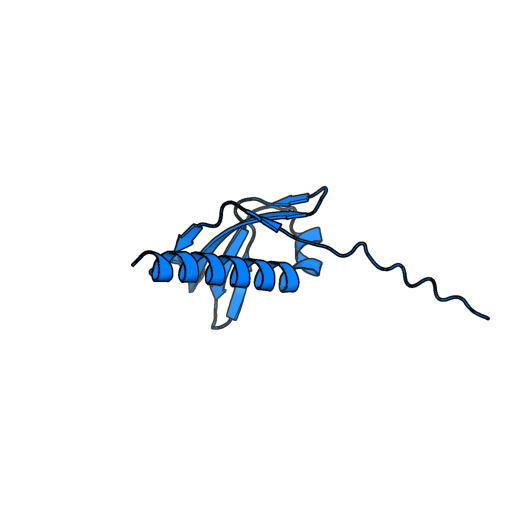n labels with evidence codes. CATH codes position the fold in a four-level structural taxonomy. Organism is the NCBI-taxonomy species name.

Q: Are the domains correctly placed relative to each other?
A: Predicted Aligned Error (PAE) is an AlphaFold confidence matrix: entry (i, j) is the expected error in the position of residue j, in ångströms, when the prediction is superimposed on the true structure at residue i. Low PAE within a block of residues means that block is internally rigid and well-predicted; high PAE between two blocks means their relative placement is uncertain even if each block individually is confident.

Q: What do the diagnostic plots show?
A: Three diagnostic plots accompany the record. The Cα contact map visualizes the tertiary structure as a 2D adjacency matrix (8 Å cutoff, sequence-local contacts suppressed). The Ramachandran plot shows the distribution of backbone (φ, ψ) torsions, with points in the α and β basins reflecting secondary structure content. The PAE plot shows AlphaFold's inter-residue confidence as a color matrix.

Q: What is the amino-acid chain?
A: Primary structure: the covalent order of the twenty standard amino acids along the backbone. Two proteins with the same sequence will (almost always) fold to the same structure; two with 30% identity often share a fold but not the details.

Q: What do the rendered images show?
A: The six renders are orthographic views along the three Cartesian axes in both directions. Representation (cartoon, sticks, or surface) and color scheme (sequence-rainbow or by-chain) vary across proteins so the training set covers all the common visualization conventions.